Protein AF-A0AAW2T3U3-F1 (afdb_monomer_lite)

Organism: Sesamum radiatum (NCBI:txid300843)

Radius of gyration: 40.1 Å; chains: 1; bounding box: 126×81×90 Å

Sequence (146 aa):
MERNASSEEEVHVNNSFIDPQAEDRELKGQLLRKYSGYLGSLKQEFMKKRKKGKLPKEARQQLLDWWTRHYKWPYPSEAQKLALAEATGLDQKQINNWFINQRKRHWKPSEDMQFVVMDAGHPHYYMDHVLGNPFPMDISPAPALL

pLDDT: mean 74.77, std 21.35, range [36.81, 98.38]

Foldseek 3Di:
DDDDDDDDDPPPPPPPPPDVVVVVVVVVVVVCVVCVVVVVVVVVVVVPPPPPDDADPQLVVLLVVLCVVCLQPLDDDPVRLVVSCVVRVHDSVVSVVVSVVCCVPPRDHPPVVVVVPPPDDDPDPPDPPPDPPPDDPPPDPDDDDD

InterPro domains:
  IPR001356 Homeodomain [PS50071] (46-109)
  IPR001356 Homeodomain [SM00389] (48-113)
  IPR001356 Homeodomain [cd00086] (58-110)
  IPR005539 ELK domain [PF03789] (26-47)
  IPR005539 ELK domain [PS51213] (26-46)
  IPR005539 ELK domain [SM01188] (26-47)
  IPR008422 KN homeodomain [PF05920] (66-105)
  IPR009057 Homedomain-like superfamily [SSF46689] (48-123)
  IPR017970 Homeobox, conserved site [PS00027] (84-107)
  IPR050224 Three Amino acid Loop Extension (TALE) homeobox [PTHR11850] (20-115)

Structure (mmCIF, N/CA/C/O backbone):
data_AF-A0AAW2T3U3-F1
#
_entry.id   AF-A0AAW2T3U3-F1
#
loop_
_atom_site.group_PDB
_atom_site.id
_atom_site.type_symbol
_atom_site.label_atom_id
_atom_site.label_alt_id
_atom_site.label_comp_id
_atom_site.label_asym_id
_atom_site.label_entity_id
_atom_site.label_seq_id
_atom_site.pdbx_PDB_ins_code
_atom_site.Cartn_x
_atom_site.Cartn_y
_atom_site.Cartn_z
_atom_site.occupancy
_atom_site.B_iso_or_equiv
_atom_site.auth_seq_id
_atom_site.auth_comp_id
_atom_site.auth_asym_id
_atom_site.auth_atom_id
_atom_site.pdbx_PDB_model_num
ATOM 1 N N . MET A 1 1 ? -50.246 47.724 69.805 1.00 36.81 1 MET A N 1
ATOM 2 C CA . MET A 1 1 ? -51.552 47.655 69.117 1.00 36.81 1 MET A CA 1
ATOM 3 C C . MET A 1 1 ? -51.426 48.557 67.900 1.00 36.81 1 MET A C 1
ATOM 5 O O . MET A 1 1 ? -51.224 49.740 68.101 1.00 36.81 1 MET A O 1
ATOM 9 N N . GLU A 1 2 ? -51.048 48.043 66.730 1.00 38.00 2 GLU A N 1
ATOM 10 C CA . GLU A 1 2 ? -51.863 47.465 65.629 1.00 38.00 2 GLU A CA 1
ATOM 11 C C . GLU A 1 2 ? -51.571 48.342 64.388 1.00 38.00 2 GLU A C 1
ATOM 13 O O . GLU A 1 2 ? -51.717 49.553 64.459 1.00 38.00 2 GLU A O 1
ATOM 18 N N . ARG A 1 3 ? -50.770 47.865 63.425 1.00 42.38 3 ARG A N 1
ATOM 19 C CA . ARG A 1 3 ? -51.148 47.177 62.170 1.00 42.38 3 ARG A CA 1
ATOM 20 C C . ARG A 1 3 ? -52.021 48.011 61.215 1.00 42.38 3 ARG A C 1
ATOM 22 O O . ARG A 1 3 ? -53.202 48.189 61.468 1.00 42.38 3 ARG A O 1
ATOM 29 N N . ASN A 1 4 ? -51.435 48.381 60.073 1.00 37.81 4 ASN A N 1
ATOM 30 C CA . ASN A 1 4 ? -52.069 48.441 58.745 1.00 37.81 4 ASN A CA 1
ATOM 31 C C . ASN A 1 4 ? -50.909 48.336 57.724 1.00 37.81 4 ASN A C 1
ATOM 33 O O . ASN A 1 4 ? -50.055 49.213 57.706 1.00 37.81 4 ASN A O 1
ATOM 37 N N . ALA A 1 5 ? -50.594 47.187 57.114 1.00 46.97 5 ALA A N 1
ATOM 38 C CA . ALA A 1 5 ? -51.310 46.474 56.050 1.00 46.97 5 ALA A CA 1
ATOM 39 C C . ALA A 1 5 ? -51.483 47.332 54.781 1.00 46.97 5 ALA A C 1
ATOM 41 O O . ALA A 1 5 ? -52.470 48.043 54.640 1.00 46.97 5 ALA A O 1
ATOM 42 N N . SER A 1 6 ? -50.523 47.232 53.858 1.00 43.97 6 SER A N 1
ATOM 43 C CA . SER A 1 6 ? -50.737 47.533 52.441 1.00 43.97 6 SER A CA 1
ATOM 44 C C . SER A 1 6 ? -50.091 46.415 51.635 1.00 43.97 6 SER A C 1
ATOM 46 O O . SER A 1 6 ? -48.871 46.264 51.632 1.00 43.97 6 SER A O 1
ATOM 48 N N . SER A 1 7 ? -50.948 45.579 51.061 1.00 52.72 7 SER A N 1
ATOM 49 C CA . SER A 1 7 ? -50.610 44.464 50.187 1.00 52.72 7 SER A CA 1
ATOM 50 C C . SER A 1 7 ? -50.298 44.989 48.790 1.00 52.72 7 SER A C 1
ATOM 52 O O . SER A 1 7 ? -51.170 45.580 48.159 1.00 52.72 7 SER A O 1
ATOM 54 N N . GLU A 1 8 ? -49.089 44.740 48.297 1.00 46.34 8 GLU A N 1
ATOM 55 C CA . GLU A 1 8 ? -48.778 44.816 46.870 1.00 46.34 8 GLU A CA 1
ATOM 56 C C . GLU A 1 8 ? -48.683 43.376 46.354 1.00 46.34 8 GLU A C 1
ATOM 58 O O . GLU A 1 8 ? -47.777 42.618 46.703 1.00 46.34 8 GLU A O 1
ATOM 63 N N . GLU A 1 9 ? -49.706 42.962 45.607 1.00 45.16 9 GLU A N 1
ATOM 64 C CA . GLU A 1 9 ? -49.730 41.700 44.875 1.00 45.16 9 GLU A CA 1
ATOM 65 C C . GLU A 1 9 ? -48.781 41.802 43.671 1.00 45.16 9 GLU A C 1
ATOM 67 O O . GLU A 1 9 ? -49.132 42.336 42.620 1.00 45.16 9 GLU A O 1
ATOM 72 N N . GLU A 1 10 ? -47.568 41.271 43.811 1.00 47.09 10 GLU A N 1
ATOM 73 C CA . GLU A 1 10 ? -46.662 41.026 42.686 1.00 47.09 10 GLU A CA 1
ATOM 74 C C . GLU A 1 10 ? -47.168 39.801 41.905 1.00 47.09 10 GLU A C 1
ATOM 76 O O . GLU A 1 10 ? -47.011 38.644 42.311 1.00 47.09 10 GLU A O 1
ATOM 81 N N . VAL A 1 11 ? -47.825 40.059 40.774 1.00 44.66 11 VAL A N 1
ATOM 82 C CA . VAL A 1 11 ? -48.276 39.037 39.825 1.00 44.66 11 VAL A CA 1
ATOM 83 C C . VAL A 1 11 ? -47.049 38.350 39.226 1.00 44.66 11 VAL A C 1
ATOM 85 O O . VAL A 1 11 ? -46.363 38.906 38.369 1.00 44.66 11 VAL A O 1
ATOM 88 N N . HIS A 1 12 ? -46.776 37.115 39.648 1.00 46.00 12 HIS A N 1
ATOM 89 C CA . HIS A 1 12 ? -45.729 36.288 39.053 1.00 46.00 12 HIS A CA 1
ATOM 90 C C . HIS A 1 12 ? -46.156 35.856 37.641 1.00 46.00 12 HIS A C 1
ATOM 92 O O . HIS A 1 12 ? -46.749 34.793 37.441 1.00 46.00 12 HIS A O 1
ATOM 98 N N . VAL A 1 13 ? -45.861 36.689 36.640 1.00 49.12 13 VAL A N 1
ATOM 99 C CA . VAL A 1 13 ? -46.019 36.345 35.224 1.00 49.12 13 VAL A CA 1
ATOM 100 C C . VAL A 1 13 ? -45.032 35.226 34.908 1.00 49.12 13 VAL A C 1
ATOM 102 O O . VAL A 1 13 ? -43.844 35.444 34.680 1.00 49.12 13 VAL A O 1
ATOM 105 N N . ASN A 1 14 ? -45.534 33.995 34.939 1.00 49.88 14 ASN A N 1
ATOM 106 C CA . ASN A 1 14 ? -44.800 32.800 34.566 1.00 49.88 14 ASN A CA 1
ATOM 107 C C . ASN A 1 14 ? -44.632 32.780 33.038 1.00 49.88 14 ASN A C 1
ATOM 109 O O . ASN A 1 14 ? -45.373 32.111 32.321 1.00 49.88 14 ASN A O 1
ATOM 113 N N . ASN A 1 15 ? -43.696 33.581 32.527 1.00 49.72 15 ASN A N 1
ATOM 114 C CA . ASN A 1 15 ? -43.323 33.565 31.122 1.00 49.72 15 ASN A CA 1
ATOM 115 C C . ASN A 1 15 ? -42.228 32.512 30.939 1.00 49.72 15 ASN A C 1
ATOM 117 O O . ASN A 1 15 ? -41.043 32.796 31.116 1.00 49.72 15 ASN A O 1
ATOM 121 N N . SER A 1 16 ? -42.625 31.280 30.617 1.00 56.75 16 SER A N 1
ATOM 122 C CA . SER A 1 16 ? -41.714 30.233 30.151 1.00 56.75 16 SER A CA 1
ATOM 123 C C . SER A 1 16 ? -41.113 30.648 28.805 1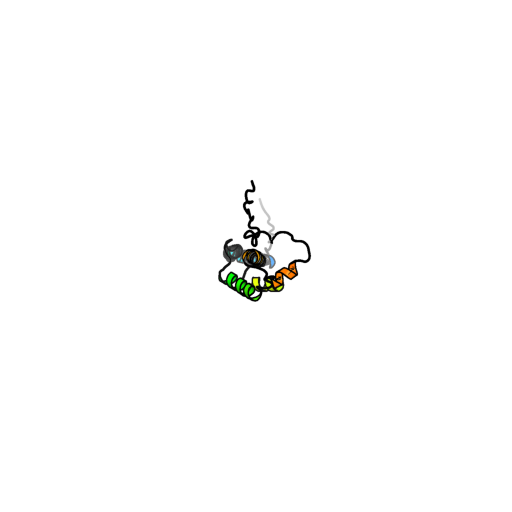.00 56.75 16 SER A C 1
ATOM 125 O O . SER A 1 16 ? -41.552 30.208 27.746 1.00 56.75 16 SER A O 1
ATOM 127 N N . PHE A 1 17 ? -40.123 31.539 28.837 1.00 54.03 17 PHE A N 1
ATOM 128 C CA . PHE A 1 17 ? -39.286 31.840 27.687 1.00 54.03 17 PHE A CA 1
ATOM 129 C C . PHE A 1 17 ? -38.345 30.650 27.500 1.00 54.03 17 PHE A C 1
ATOM 131 O O . PHE A 1 17 ? -37.297 30.548 28.136 1.00 54.03 17 PHE A O 1
ATOM 138 N N . ILE A 1 18 ? -38.793 29.690 26.697 1.00 60.66 18 ILE A N 1
ATOM 139 C CA . ILE A 1 18 ? -38.000 28.538 26.286 1.00 60.66 18 ILE A CA 1
ATOM 140 C C . ILE A 1 18 ? -36.858 29.081 25.424 1.00 60.66 18 ILE A C 1
ATOM 142 O O . ILE A 1 18 ? -37.093 29.542 24.311 1.00 60.66 18 ILE A O 1
ATOM 146 N N . ASP A 1 19 ? -35.639 29.083 25.967 1.00 62.62 19 ASP A N 1
ATOM 147 C CA . ASP A 1 19 ? -34.424 29.421 25.226 1.00 62.62 19 ASP A CA 1
ATOM 148 C C . ASP A 1 19 ? -34.140 28.293 24.215 1.00 62.62 19 ASP A C 1
ATOM 150 O O . ASP A 1 19 ? -33.718 27.204 24.625 1.00 62.62 19 ASP A O 1
ATOM 154 N N . PRO A 1 20 ? -34.323 28.520 22.898 1.00 62.31 20 PRO A N 1
ATOM 155 C CA . PRO A 1 20 ? -34.129 27.485 21.879 1.00 62.31 20 PRO A CA 1
ATOM 156 C C . PRO A 1 20 ? -32.694 26.940 21.874 1.00 62.31 20 PRO A C 1
ATOM 158 O O . PRO A 1 20 ? -32.424 25.816 21.460 1.00 62.31 20 PRO A O 1
ATOM 161 N N . GLN A 1 21 ? -31.745 27.736 22.369 1.00 65.56 21 GLN A N 1
ATOM 162 C CA . GLN A 1 21 ? -30.340 27.373 22.435 1.00 65.56 21 GLN A CA 1
ATOM 163 C C . GLN A 1 21 ? -30.018 26.503 23.657 1.00 65.56 21 GLN A C 1
ATOM 165 O O . GLN A 1 21 ? -29.022 25.770 23.646 1.00 65.56 21 GLN A O 1
ATOM 170 N N . ALA A 1 22 ? -30.851 26.555 24.701 1.00 67.75 22 ALA A N 1
ATOM 171 C CA . ALA A 1 22 ? -30.784 25.647 25.839 1.00 67.75 22 ALA A CA 1
ATOM 172 C C . ALA A 1 22 ? -31.312 24.255 25.463 1.00 67.75 22 ALA A C 1
ATOM 174 O O . ALA A 1 22 ? -30.659 23.260 25.789 1.00 67.75 22 ALA A O 1
ATOM 175 N N . GLU A 1 23 ? -32.404 24.186 24.694 1.00 69.69 23 GLU A N 1
ATOM 176 C CA . GLU A 1 23 ? -32.949 22.923 24.178 1.00 69.69 23 GLU A CA 1
ATOM 177 C C . GLU A 1 23 ? -31.946 22.197 23.274 1.00 69.69 23 GLU A C 1
ATOM 179 O O . GLU A 1 23 ? -31.709 21.001 23.444 1.00 69.69 23 GLU A O 1
ATOM 184 N N . ASP A 1 24 ? -31.255 22.919 22.389 1.00 76.69 24 ASP A N 1
ATOM 185 C CA . ASP A 1 24 ? -30.213 22.351 21.524 1.00 76.69 24 ASP A CA 1
ATOM 186 C C . ASP A 1 24 ? -29.023 21.786 22.317 1.00 76.69 24 ASP A C 1
ATOM 188 O O . ASP A 1 24 ? -28.471 20.727 21.986 1.00 76.69 24 ASP A O 1
ATOM 192 N N . ARG A 1 25 ? -28.606 22.471 23.392 1.00 83.38 25 ARG A N 1
ATOM 193 C CA . ARG A 1 25 ? -27.534 21.986 24.280 1.00 83.38 25 ARG A CA 1
ATOM 194 C C . ARG A 1 25 ? -27.971 20.740 25.036 1.00 83.38 25 ARG A C 1
ATOM 196 O O . ARG A 1 25 ? -27.175 19.809 25.189 1.00 83.38 25 ARG A O 1
ATOM 203 N N . GLU A 1 26 ? -29.217 20.709 25.486 1.00 88.25 26 GLU A N 1
ATOM 204 C CA . GLU A 1 26 ? -29.781 19.571 26.190 1.00 88.25 26 GLU A CA 1
ATOM 205 C C . GLU A 1 26 ? -29.953 18.365 25.261 1.00 88.25 26 GLU A C 1
ATOM 207 O O . GLU A 1 26 ? -29.481 17.274 25.591 1.00 88.25 26 GLU A O 1
ATOM 212 N N . LEU A 1 27 ? -30.501 18.567 24.062 1.00 87.25 27 LEU A N 1
ATOM 213 C CA . LEU A 1 27 ? -30.639 17.545 23.029 1.00 87.25 27 LEU A CA 1
ATOM 214 C C . LEU A 1 27 ? -29.275 16.965 22.648 1.00 87.25 27 LEU A C 1
ATOM 216 O O . LEU A 1 27 ? -29.100 15.745 22.620 1.00 87.25 27 LEU A O 1
ATOM 220 N N . LYS A 1 28 ? -28.266 17.819 22.444 1.00 87.00 28 LYS A N 1
ATOM 221 C CA . LYS A 1 28 ? -26.883 17.388 22.201 1.00 87.00 28 LYS A CA 1
ATOM 222 C C . LYS A 1 28 ? -26.332 16.562 23.364 1.00 87.00 28 LYS A C 1
ATOM 224 O O . LYS A 1 28 ? -25.679 15.542 23.135 1.00 87.00 28 LYS A O 1
ATOM 229 N N . GLY A 1 29 ? -26.599 16.967 24.606 1.00 91.25 29 GLY A N 1
ATOM 230 C CA . GLY A 1 29 ? -26.200 16.233 25.807 1.00 91.25 29 GLY A CA 1
ATOM 231 C C . GLY A 1 29 ? -26.882 14.867 25.930 1.00 91.25 29 GLY A C 1
ATOM 232 O O . GLY A 1 29 ? -26.225 13.873 26.249 1.00 91.25 29 GLY A O 1
ATOM 233 N N . GLN A 1 30 ? -28.181 14.792 25.638 1.00 92.19 30 GLN A N 1
ATOM 234 C CA . GLN A 1 30 ? -28.947 13.544 25.600 1.00 92.19 30 GLN A CA 1
ATOM 235 C C . GLN A 1 30 ? -28.427 12.602 24.507 1.00 92.19 30 GLN A C 1
ATOM 237 O O . GLN A 1 30 ? -28.201 11.418 24.771 1.00 92.19 30 GLN A O 1
ATOM 242 N N . LEU A 1 31 ? -28.157 13.129 23.310 1.00 92.88 31 LEU A N 1
ATOM 243 C CA . LEU A 1 31 ? -27.616 12.373 22.183 1.00 92.88 31 LEU A CA 1
ATOM 244 C C . LEU A 1 31 ? -26.224 11.816 22.509 1.00 92.88 31 LEU A C 1
ATOM 246 O O . LEU A 1 31 ? -25.968 10.625 22.328 1.00 92.88 31 LEU A O 1
ATOM 250 N N . LEU A 1 32 ? -25.340 12.649 23.068 1.00 89.19 32 LEU A N 1
ATOM 251 C CA . LEU A 1 32 ? -24.012 12.222 23.504 1.00 89.19 32 LEU A CA 1
ATOM 252 C C . LEU A 1 32 ? -24.091 11.149 24.588 1.00 89.19 32 LEU A C 1
ATOM 254 O O . LEU A 1 32 ? -23.390 10.152 24.471 1.00 89.19 32 LEU A O 1
ATOM 258 N N . ARG A 1 33 ? -24.961 11.282 25.598 1.00 92.00 33 ARG A N 1
ATOM 259 C CA . ARG A 1 33 ? -25.160 10.227 26.608 1.00 92.00 33 ARG A CA 1
ATOM 260 C C . ARG A 1 33 ? -25.598 8.916 25.965 1.00 92.00 33 ARG A C 1
ATOM 262 O O . ARG A 1 33 ? -24.938 7.901 26.182 1.00 92.00 33 ARG A O 1
ATOM 269 N N . LYS A 1 34 ? -26.646 8.956 25.137 1.00 93.75 34 LYS A N 1
ATOM 270 C CA . LYS A 1 34 ? -27.232 7.774 24.491 1.00 93.75 34 LYS A CA 1
ATOM 271 C C . LYS A 1 34 ? -26.229 7.025 23.611 1.00 93.75 34 LYS A C 1
ATOM 273 O O . LYS A 1 34 ? -26.200 5.799 23.639 1.00 93.75 34 LYS A O 1
ATOM 278 N N . TYR A 1 35 ? -25.401 7.747 22.855 1.00 94.56 35 TYR A N 1
ATOM 279 C CA . TYR A 1 35 ? -24.477 7.142 21.889 1.00 94.56 35 TYR A CA 1
ATOM 280 C C . TYR A 1 35 ? -23.013 7.114 22.341 1.00 94.56 35 TYR A C 1
ATOM 282 O O . TYR A 1 35 ? -22.184 6.573 21.616 1.00 94.56 35 TYR A O 1
ATOM 290 N N . SER A 1 36 ? -22.667 7.638 23.521 1.00 91.12 36 SER A N 1
ATOM 291 C CA . SER A 1 36 ? -21.282 7.707 24.026 1.00 91.12 36 SER A CA 1
ATOM 292 C C . SER A 1 36 ? -20.553 6.364 23.973 1.00 91.12 36 SER A C 1
ATOM 294 O O . SER A 1 36 ? -19.430 6.298 23.477 1.00 91.12 36 SER A O 1
ATOM 296 N N . GLY A 1 37 ? -21.201 5.285 24.421 1.00 92.56 37 GLY A N 1
ATOM 297 C CA . GLY A 1 37 ? -20.639 3.934 24.385 1.00 92.56 37 GLY A CA 1
ATOM 298 C C . GLY A 1 37 ? -20.405 3.425 22.961 1.00 92.56 37 GLY A C 1
ATOM 299 O O . GLY A 1 37 ? -19.339 2.884 22.677 1.00 92.56 37 GLY A O 1
ATOM 300 N N . TYR A 1 38 ? -21.356 3.661 22.050 1.00 91.44 38 TYR A N 1
ATOM 301 C CA . TYR A 1 38 ? -21.235 3.288 20.635 1.00 91.44 38 TYR A CA 1
ATOM 302 C C . TYR A 1 38 ? -20.150 4.098 19.915 1.00 91.44 38 TYR A C 1
ATOM 304 O O . TYR A 1 38 ? -19.341 3.548 19.178 1.00 91.44 38 TYR A O 1
ATOM 312 N N . LEU A 1 39 ? -20.077 5.406 20.166 1.00 89.56 39 LEU A N 1
ATOM 313 C CA . LEU A 1 39 ? -19.021 6.266 19.633 1.00 89.56 39 LEU A CA 1
ATOM 314 C C . LEU A 1 39 ? -17.647 5.854 20.177 1.00 89.56 39 LEU A C 1
ATOM 316 O O . LEU A 1 39 ? -16.665 5.859 19.436 1.00 89.56 39 LEU A O 1
ATOM 320 N N . GLY A 1 40 ? -17.578 5.468 21.453 1.00 88.50 40 GLY A N 1
ATOM 321 C CA . GLY A 1 40 ? -16.372 4.950 22.090 1.00 88.50 40 GLY A CA 1
ATOM 322 C C . GLY A 1 40 ? -15.899 3.634 21.475 1.00 88.50 40 GLY A C 1
ATOM 323 O O . GLY A 1 40 ? -14.723 3.520 21.126 1.00 88.50 40 GLY A O 1
ATOM 324 N N . SER A 1 41 ? -16.803 2.669 21.277 1.00 85.75 41 SER A N 1
ATOM 325 C CA . SER A 1 41 ?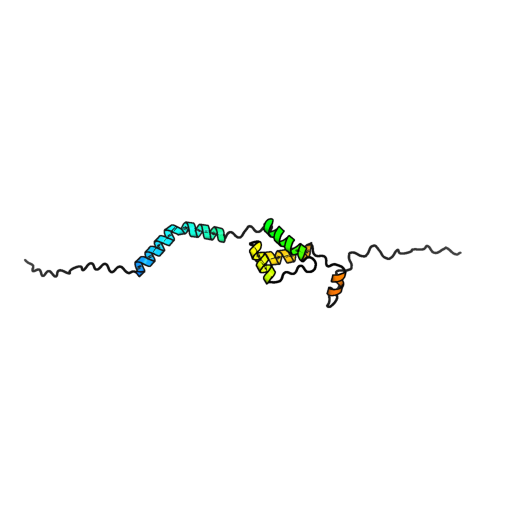 -16.472 1.386 20.646 1.00 85.75 41 SER A CA 1
ATOM 326 C C . SER A 1 41 ? -16.077 1.566 19.183 1.00 85.75 41 SER A C 1
ATOM 328 O O . SER A 1 41 ? -15.046 1.049 18.765 1.00 85.75 41 SER A O 1
ATOM 330 N N . LEU A 1 42 ? -16.812 2.385 18.430 1.00 85.62 42 LEU A N 1
ATOM 331 C CA . LEU A 1 42 ? -16.508 2.699 17.038 1.00 85.62 42 LEU A CA 1
ATOM 332 C C . LEU A 1 42 ? -15.136 3.374 16.902 1.00 85.62 42 LEU A C 1
ATOM 334 O O . LEU A 1 42 ? -14.318 2.980 16.070 1.00 85.62 42 LEU A O 1
ATOM 338 N N . LYS A 1 43 ? -14.831 4.345 17.774 1.00 82.38 43 LYS A N 1
ATOM 339 C CA . LYS A 1 43 ? -13.505 4.972 17.839 1.00 82.38 43 LYS A CA 1
ATOM 340 C C . LYS A 1 43 ? -12.424 3.943 18.163 1.00 82.38 43 LYS A C 1
ATOM 342 O O . LYS A 1 43 ? -11.345 4.004 17.582 1.00 82.38 43 LYS A O 1
ATOM 347 N N . GLN A 1 44 ? -12.693 2.996 19.058 1.00 81.25 44 GLN A N 1
ATOM 348 C CA . GLN A 1 44 ? -11.744 1.940 19.390 1.00 81.25 44 GLN A CA 1
ATOM 349 C C . GLN A 1 44 ? -11.515 0.985 18.213 1.00 81.25 44 GLN A C 1
ATOM 351 O O . GLN A 1 44 ? -10.363 0.662 17.941 1.00 81.25 44 GLN A O 1
ATOM 356 N N . GLU A 1 45 ? -12.556 0.593 17.473 1.00 78.88 45 GLU A N 1
ATOM 357 C CA . GLU A 1 45 ? -12.429 -0.206 16.246 1.00 78.88 45 GLU A CA 1
ATOM 358 C C . GLU A 1 45 ? -11.580 0.508 15.185 1.00 78.88 45 GLU A C 1
ATOM 360 O O . GLU A 1 45 ? -10.653 -0.090 14.641 1.00 78.88 45 GLU A O 1
ATOM 365 N N . PHE A 1 46 ? -11.804 1.807 14.953 1.00 72.25 46 PHE A N 1
ATOM 366 C CA . PHE A 1 46 ? -10.986 2.592 14.019 1.00 72.25 46 PHE A CA 1
ATOM 367 C C . PHE A 1 46 ? -9.544 2.810 14.506 1.00 72.25 46 PHE A C 1
ATOM 369 O O . PHE A 1 46 ? -8.617 2.891 13.701 1.00 72.25 46 PHE A O 1
ATOM 376 N N . MET A 1 47 ? -9.330 2.898 15.822 1.00 71.19 47 MET A N 1
ATOM 377 C CA . MET A 1 47 ? -8.005 3.094 16.427 1.00 71.19 47 MET A CA 1
ATOM 378 C C . MET A 1 47 ? -7.228 1.793 16.648 1.00 71.19 47 MET A C 1
ATOM 380 O O . MET A 1 47 ? -6.025 1.853 16.931 1.00 71.19 47 MET A O 1
ATOM 384 N N . LYS A 1 48 ? -7.854 0.618 16.488 1.00 67.19 48 LYS A N 1
ATOM 385 C CA . LYS A 1 48 ? -7.155 -0.670 16.408 1.00 67.19 48 LYS A CA 1
ATOM 386 C C . LYS A 1 48 ? -6.297 -0.675 15.143 1.00 67.19 48 LYS A C 1
ATOM 388 O O . LYS A 1 48 ? -6.672 -1.216 14.106 1.00 67.19 48 LYS A O 1
ATOM 393 N N . LYS A 1 49 ? -5.094 -0.099 15.236 1.00 59.59 49 LYS A N 1
ATOM 394 C CA . LYS A 1 49 ? -4.034 -0.286 14.242 1.00 59.59 49 LYS A CA 1
ATOM 395 C C . LYS A 1 49 ? -3.918 -1.787 14.002 1.00 59.59 49 LYS A C 1
ATOM 397 O O . LYS A 1 49 ? -3.613 -2.534 14.937 1.00 59.59 49 LYS A O 1
ATOM 402 N N . ARG A 1 50 ? -4.211 -2.233 12.773 1.00 64.12 50 ARG A N 1
ATOM 403 C CA . ARG A 1 50 ? -4.113 -3.648 12.386 1.00 64.12 50 ARG A CA 1
ATOM 404 C C . ARG A 1 50 ? -2.775 -4.185 12.893 1.00 64.12 50 ARG A C 1
ATOM 406 O O . ARG A 1 50 ? -1.750 -3.521 12.717 1.00 64.12 50 ARG A O 1
ATOM 413 N N . LYS A 1 51 ? -2.804 -5.336 13.582 1.00 58.00 51 LYS A N 1
ATOM 414 C CA . LYS A 1 51 ? -1.631 -5.923 14.254 1.00 58.00 51 LYS A CA 1
ATOM 415 C C . LYS A 1 51 ? -0.403 -5.813 13.350 1.00 58.00 51 LYS A C 1
ATOM 417 O O . LYS A 1 51 ? -0.461 -6.197 12.183 1.00 58.00 51 LYS A O 1
ATOM 422 N N . LYS A 1 52 ? 0.699 -5.296 13.902 1.00 57.31 52 LYS A N 1
ATOM 423 C CA . LYS A 1 52 ? 2.005 -5.208 13.241 1.00 57.31 52 LYS A CA 1
ATOM 424 C C . LYS A 1 52 ? 2.489 -6.628 12.942 1.00 57.31 52 LYS A C 1
ATOM 426 O O . LYS A 1 52 ? 3.099 -7.284 13.774 1.00 57.31 52 LYS A O 1
ATOM 431 N N . GLY A 1 53 ? 2.116 -7.123 11.773 1.00 71.38 53 GLY A N 1
ATOM 432 C CA . GLY A 1 53 ? 2.326 -8.485 11.312 1.00 71.38 53 GLY A CA 1
ATOM 433 C C . GLY A 1 53 ? 2.379 -8.517 9.789 1.00 71.38 53 GLY A C 1
ATOM 434 O O . GLY A 1 53 ? 2.298 -7.479 9.129 1.00 71.38 53 GLY A O 1
ATOM 435 N N . LYS A 1 54 ? 2.561 -9.713 9.224 1.00 80.12 54 LYS A N 1
ATOM 436 C CA . LYS A 1 54 ? 2.586 -9.917 7.769 1.00 80.12 54 LYS A CA 1
ATOM 437 C C . LYS A 1 54 ? 1.313 -9.334 7.136 1.00 80.12 54 LYS A C 1
ATOM 439 O O . LYS A 1 54 ? 0.237 -9.428 7.721 1.00 80.12 54 LYS A O 1
ATOM 444 N N . LEU A 1 55 ? 1.440 -8.764 5.936 1.00 89.62 55 LEU A N 1
ATOM 445 C CA . LEU A 1 55 ? 0.291 -8.252 5.180 1.00 89.62 55 LEU A CA 1
ATOM 446 C C . LEU A 1 55 ? -0.764 -9.359 4.966 1.00 89.62 55 LEU A C 1
ATOM 448 O O . LEU A 1 55 ? -0.358 -10.524 4.806 1.00 89.62 55 LEU A O 1
ATOM 452 N N . PRO A 1 56 ? -2.071 -9.014 4.917 1.00 92.25 56 PRO A N 1
ATOM 453 C CA . PRO A 1 56 ? -3.140 -9.944 4.545 1.00 92.25 56 PRO A CA 1
ATOM 454 C C . PRO A 1 56 ? -2.795 -10.716 3.267 1.00 92.25 56 PRO A C 1
ATOM 456 O O . PRO A 1 56 ? -2.089 -10.197 2.396 1.00 92.25 56 PRO A O 1
ATOM 459 N N . LYS A 1 57 ? -3.236 -11.975 3.162 1.00 91.81 57 LYS A N 1
ATOM 460 C CA . LYS A 1 57 ? -2.856 -12.854 2.044 1.00 91.81 57 LYS A CA 1
ATOM 461 C C . LYS A 1 57 ? -3.358 -12.285 0.717 1.00 91.81 57 LYS A C 1
ATOM 463 O O . LYS A 1 57 ? -2.607 -12.250 -0.250 1.00 91.81 57 LYS A O 1
ATOM 468 N N . GLU A 1 58 ? -4.580 -11.778 0.723 1.00 94.75 58 GLU A N 1
ATOM 469 C CA . GLU A 1 58 ? -5.286 -11.180 -0.405 1.00 94.75 58 GLU A CA 1
ATOM 470 C C . GLU A 1 58 ? -4.552 -9.922 -0.879 1.00 94.75 58 GLU A C 1
ATOM 472 O O . GLU A 1 58 ? -4.196 -9.814 -2.049 1.00 94.75 58 GLU A O 1
ATOM 477 N N . ALA A 1 59 ? -4.218 -9.021 0.053 1.00 96.12 59 ALA A N 1
ATOM 478 C CA . ALA A 1 59 ? -3.438 -7.820 -0.239 1.00 96.12 59 ALA A CA 1
ATOM 479 C C . ALA A 1 59 ? -2.074 -8.165 -0.859 1.00 96.12 59 ALA A C 1
ATOM 481 O O . ALA A 1 59 ? -1.657 -7.575 -1.851 1.00 96.12 59 ALA A O 1
ATOM 482 N N . ARG A 1 60 ? -1.383 -9.171 -0.309 1.00 95.94 60 ARG A N 1
ATOM 483 C CA . ARG A 1 60 ? -0.099 -9.637 -0.848 1.00 95.94 60 ARG A CA 1
ATOM 484 C C . ARG A 1 60 ? -0.243 -10.216 -2.254 1.00 95.94 60 ARG A C 1
ATOM 486 O O . ARG A 1 60 ? 0.641 -9.995 -3.072 1.00 95.94 60 ARG A O 1
ATOM 493 N N . GLN A 1 61 ? -1.320 -10.951 -2.526 1.00 97.75 61 GLN A N 1
ATOM 494 C CA . GLN A 1 61 ? -1.565 -11.540 -3.840 1.00 97.75 61 GLN A CA 1
ATOM 495 C C . GLN A 1 61 ? -1.746 -10.459 -4.908 1.00 97.75 61 GLN A C 1
ATOM 497 O O . GLN A 1 61 ? -1.139 -10.561 -5.968 1.00 97.75 61 GLN A O 1
ATOM 502 N N . GLN A 1 62 ? -2.505 -9.403 -4.607 1.00 98.06 62 GLN A N 1
ATOM 503 C CA . GLN A 1 62 ? -2.677 -8.263 -5.513 1.00 98.06 62 GLN A CA 1
ATOM 504 C C . GLN A 1 62 ? -1.351 -7.530 -5.780 1.00 98.06 62 GLN A C 1
ATOM 506 O O . GLN A 1 62 ? -1.032 -7.197 -6.919 1.00 98.06 62 GLN A O 1
ATOM 511 N N . LEU A 1 63 ? -0.534 -7.328 -4.741 1.00 98.25 63 LEU A N 1
ATOM 512 C CA . LEU A 1 63 ? 0.794 -6.724 -4.887 1.00 98.25 63 LEU A CA 1
ATOM 513 C C . LEU A 1 63 ? 1.736 -7.582 -5.746 1.00 98.25 63 LEU A C 1
ATOM 515 O O . LEU A 1 63 ? 2.467 -7.052 -6.583 1.00 98.25 63 LEU A O 1
ATOM 519 N N . LEU A 1 64 ? 1.713 -8.904 -5.553 1.00 98.06 64 LEU A N 1
ATOM 520 C CA . LEU A 1 64 ? 2.489 -9.849 -6.359 1.00 98.06 64 LEU A CA 1
ATOM 521 C C . LEU A 1 64 ? 2.025 -9.875 -7.815 1.00 98.06 64 LEU A C 1
ATOM 523 O O . LEU A 1 64 ? 2.851 -9.907 -8.718 1.00 98.06 64 LEU A O 1
ATOM 527 N N . ASP A 1 65 ? 0.723 -9.827 -8.053 1.00 98.31 65 ASP A N 1
ATOM 528 C CA . ASP A 1 65 ? 0.161 -9.769 -9.396 1.00 98.31 65 ASP A CA 1
ATOM 529 C C . ASP A 1 65 ? 0.638 -8.510 -10.143 1.00 98.31 65 ASP A C 1
ATOM 531 O O . ASP A 1 65 ? 1.234 -8.626 -11.217 1.00 98.31 65 ASP A O 1
ATOM 535 N N . TRP A 1 66 ? 0.547 -7.323 -9.527 1.00 98.38 66 TRP A N 1
ATOM 536 C CA . TRP A 1 66 ? 1.136 -6.107 -10.105 1.00 98.38 66 TRP A CA 1
ATOM 537 C C . TRP A 1 66 ? 2.640 -6.269 -10.365 1.00 98.38 66 TRP A C 1
ATOM 539 O O . TRP A 1 66 ? 3.123 -5.928 -11.447 1.00 98.38 66 TRP A O 1
ATOM 549 N N . TRP A 1 67 ? 3.372 -6.821 -9.392 1.00 98.00 67 TRP A N 1
ATOM 550 C CA . TRP A 1 67 ? 4.813 -7.060 -9.473 1.00 98.00 67 TRP A CA 1
ATOM 551 C C . TRP A 1 67 ? 5.198 -7.928 -10.669 1.00 98.00 67 TRP A C 1
ATOM 553 O O . TRP A 1 67 ? 6.115 -7.571 -11.401 1.00 98.00 67 TRP A O 1
ATOM 563 N N . THR A 1 68 ? 4.506 -9.049 -10.885 1.00 97.06 68 THR A N 1
ATOM 564 C CA . THR A 1 68 ? 4.819 -9.965 -11.992 1.00 97.06 68 THR A CA 1
ATOM 565 C C . THR A 1 68 ? 4.651 -9.300 -13.354 1.00 97.06 68 THR A C 1
ATOM 567 O O . THR A 1 68 ? 5.519 -9.450 -14.211 1.00 97.06 68 THR A O 1
ATOM 570 N N . ARG A 1 69 ? 3.605 -8.484 -13.530 1.00 97.44 69 ARG A N 1
ATOM 571 C CA . ARG A 1 69 ? 3.367 -7.731 -14.773 1.00 97.44 69 ARG A CA 1
ATOM 572 C C . ARG A 1 69 ? 4.423 -6.655 -15.032 1.00 97.44 69 ARG A C 1
ATOM 574 O O . ARG A 1 69 ? 4.698 -6.337 -16.182 1.00 97.44 69 ARG A O 1
ATOM 581 N N . HIS A 1 70 ? 5.024 -6.111 -13.974 1.00 96.62 70 HIS A N 1
ATOM 582 C CA . HIS A 1 70 ? 6.007 -5.025 -14.041 1.00 96.62 70 HIS A CA 1
ATOM 583 C C . HIS A 1 70 ? 7.408 -5.476 -13.613 1.00 96.62 70 HIS A C 1
ATOM 585 O O . HIS A 1 70 ? 8.220 -4.654 -13.195 1.00 96.62 70 HIS A O 1
ATOM 591 N N . TYR A 1 71 ? 7.722 -6.772 -13.718 1.00 95.12 71 TYR A N 1
ATOM 592 C CA . TYR A 1 71 ? 8.968 -7.326 -13.178 1.00 95.12 71 TYR A CA 1
ATOM 593 C C . TYR A 1 71 ? 10.228 -6.681 -13.776 1.00 95.12 71 TYR A C 1
ATOM 595 O O . TYR A 1 71 ? 11.229 -6.519 -13.079 1.00 95.12 71 TYR A O 1
ATOM 603 N N . LYS A 1 72 ? 10.167 -6.262 -15.049 1.00 92.38 72 LYS A N 1
ATOM 604 C CA . LYS A 1 72 ? 11.263 -5.550 -15.722 1.00 92.38 72 LYS A CA 1
ATOM 605 C C . LYS A 1 72 ? 11.595 -4.240 -14.993 1.00 92.38 72 LYS A C 1
ATOM 607 O O . LYS A 1 72 ? 12.743 -4.017 -14.633 1.00 92.38 72 LYS A O 1
ATOM 612 N N . TRP A 1 73 ? 10.581 -3.431 -14.682 1.00 94.69 73 TRP A N 1
ATOM 613 C CA . TRP A 1 73 ? 10.722 -2.141 -13.996 1.00 94.69 73 TRP A CA 1
ATOM 614 C C . TRP A 1 73 ? 9.712 -2.007 -12.843 1.00 94.69 73 TRP A C 1
ATOM 616 O O . TRP A 1 73 ? 8.688 -1.334 -12.987 1.00 94.69 73 TRP A O 1
ATOM 626 N N . PRO A 1 74 ? 9.977 -2.618 -11.673 1.00 96.50 74 PRO A N 1
ATOM 627 C CA . PRO A 1 74 ? 9.003 -2.724 -10.587 1.00 96.50 74 PRO A CA 1
ATOM 628 C C . PRO A 1 74 ? 8.985 -1.466 -9.700 1.00 96.50 74 PRO A C 1
ATOM 630 O O . PRO A 1 74 ? 9.179 -1.514 -8.477 1.00 96.50 74 PRO A O 1
ATOM 633 N N . TYR A 1 75 ? 8.769 -0.315 -10.334 1.00 97.44 75 TYR A N 1
ATOM 634 C CA . TYR A 1 75 ? 8.688 1.005 -9.718 1.00 97.44 75 TYR A CA 1
ATOM 635 C C . TYR A 1 75 ? 7.314 1.608 -10.026 1.00 97.44 75 TYR A C 1
ATOM 637 O O . TYR A 1 75 ? 7.168 2.302 -11.029 1.00 97.44 75 TYR A O 1
ATOM 645 N N . PRO A 1 76 ? 6.288 1.325 -9.200 1.00 97.56 76 PRO A N 1
ATOM 646 C CA . PRO A 1 76 ? 4.967 1.898 -9.419 1.00 97.56 76 PRO A CA 1
ATOM 647 C C . PRO A 1 76 ? 5.021 3.422 -9.287 1.00 97.56 76 PRO A C 1
ATOM 649 O O . PRO A 1 76 ? 5.679 3.943 -8.380 1.00 97.56 76 PRO A O 1
ATOM 652 N N . SER A 1 77 ? 4.301 4.128 -10.158 1.00 98.12 77 SER A N 1
ATOM 653 C CA . SER A 1 77 ? 4.090 5.574 -10.042 1.00 98.12 77 SER A CA 1
ATOM 654 C C . SER A 1 77 ? 3.258 5.919 -8.802 1.00 98.12 77 SER A C 1
ATOM 656 O O . SER A 1 77 ? 2.622 5.049 -8.203 1.00 98.12 77 SER A O 1
ATOM 658 N N . GLU A 1 78 ? 3.213 7.195 -8.413 1.00 97.81 78 GLU A N 1
ATOM 659 C CA . GLU A 1 78 ? 2.393 7.625 -7.270 1.00 97.81 78 GLU A CA 1
ATOM 660 C C . GLU A 1 78 ? 0.909 7.283 -7.457 1.00 97.81 78 GLU A C 1
ATOM 662 O O . GLU A 1 78 ? 0.289 6.736 -6.546 1.00 97.81 78 GLU A O 1
ATOM 667 N N . ALA A 1 79 ? 0.367 7.482 -8.661 1.00 97.81 79 ALA A N 1
ATOM 668 C CA . ALA A 1 79 ? -1.005 7.096 -8.984 1.00 97.81 79 ALA A CA 1
ATOM 669 C C . ALA A 1 79 ? -1.228 5.578 -8.852 1.00 97.81 79 ALA A C 1
ATOM 671 O O . ALA A 1 79 ? -2.226 5.142 -8.282 1.00 97.81 79 ALA A O 1
ATOM 672 N N . GLN A 1 80 ? -0.275 4.756 -9.309 1.00 98.00 80 GLN A N 1
ATOM 673 C CA . GLN A 1 80 ? -0.362 3.300 -9.162 1.00 98.00 80 GLN A CA 1
ATOM 674 C C . GLN A 1 80 ? -0.274 2.868 -7.695 1.00 98.00 80 GLN A C 1
ATOM 676 O O . GLN A 1 80 ? -0.987 1.958 -7.281 1.00 98.00 80 GLN A O 1
ATOM 681 N N . LYS A 1 81 ? 0.562 3.526 -6.882 1.00 98.19 81 LYS A N 1
ATOM 682 C CA . LYS A 1 81 ? 0.635 3.261 -5.438 1.00 98.19 81 LYS A CA 1
ATOM 683 C C . LYS A 1 81 ? -0.680 3.585 -4.737 1.00 98.19 81 LYS A C 1
ATOM 685 O O . LYS A 1 81 ? -1.073 2.824 -3.858 1.00 98.19 81 LYS A O 1
ATOM 690 N N . LEU A 1 82 ? -1.342 4.680 -5.117 1.00 97.75 82 LEU A N 1
ATOM 691 C CA . LEU A 1 82 ? -2.658 5.047 -4.589 1.00 97.75 82 LEU A CA 1
ATOM 692 C C . LEU A 1 82 ? -3.720 4.010 -4.972 1.00 97.75 82 LEU A C 1
ATOM 694 O O . LEU A 1 82 ? -4.416 3.514 -4.092 1.00 97.75 82 LEU A O 1
ATOM 698 N N . ALA A 1 83 ? -3.768 3.596 -6.240 1.00 98.06 83 ALA A N 1
ATOM 699 C CA . ALA A 1 83 ? -4.692 2.554 -6.691 1.00 98.06 83 ALA A CA 1
ATOM 700 C C . ALA A 1 83 ? -4.462 1.212 -5.964 1.00 98.06 83 ALA A C 1
ATOM 702 O O . ALA A 1 83 ? -5.407 0.537 -5.563 1.00 98.06 83 ALA A O 1
ATOM 703 N N . LEU A 1 84 ? -3.200 0.830 -5.735 1.00 98.06 84 LEU A N 1
ATOM 704 C CA . LEU A 1 84 ? -2.862 -0.374 -4.970 1.00 98.06 84 LEU A CA 1
ATOM 705 C C . LEU A 1 84 ? -3.238 -0.246 -3.489 1.00 98.06 84 LEU A C 1
ATOM 707 O O . LEU A 1 84 ? -3.681 -1.224 -2.891 1.00 98.06 84 LEU A O 1
ATOM 711 N N . ALA A 1 85 ? -3.069 0.933 -2.887 1.00 97.31 85 ALA A N 1
ATOM 712 C CA . ALA A 1 85 ? -3.491 1.201 -1.514 1.00 97.31 85 ALA A CA 1
ATOM 713 C C . ALA A 1 85 ? -5.010 1.026 -1.362 1.00 97.31 85 ALA A C 1
ATOM 715 O O . ALA A 1 85 ? -5.455 0.304 -0.469 1.00 97.31 85 ALA A O 1
ATOM 716 N N . GLU A 1 86 ? -5.786 1.597 -2.285 1.00 97.25 86 GLU A N 1
ATOM 717 C CA . GLU A 1 86 ? -7.244 1.466 -2.331 1.00 97.25 86 GLU A CA 1
ATOM 718 C C . GLU A 1 86 ? -7.681 0.003 -2.501 1.00 97.25 86 GLU A C 1
ATOM 720 O O . GLU A 1 86 ? -8.440 -0.516 -1.684 1.00 97.25 86 GLU A O 1
ATOM 725 N N . ALA A 1 87 ? -7.129 -0.704 -3.491 1.00 96.94 87 ALA A N 1
ATOM 726 C CA . ALA A 1 87 ? -7.513 -2.083 -3.797 1.00 96.94 87 ALA A CA 1
ATOM 727 C C . ALA A 1 87 ? -7.144 -3.094 -2.691 1.00 96.94 87 ALA A C 1
ATOM 729 O O . ALA A 1 87 ? -7.810 -4.118 -2.507 1.00 96.94 87 ALA A O 1
ATOM 730 N N . THR A 1 88 ? -6.075 -2.823 -1.935 1.00 95.81 88 THR A N 1
ATOM 731 C CA . THR A 1 88 ? -5.584 -3.723 -0.878 1.00 95.81 88 THR A CA 1
ATOM 732 C C . THR A 1 88 ? -6.024 -3.325 0.532 1.00 95.81 88 THR A C 1
ATOM 734 O O . THR A 1 88 ? -5.850 -4.117 1.464 1.00 95.81 88 THR A O 1
ATOM 737 N N . GLY A 1 89 ? -6.575 -2.119 0.709 1.00 94.94 89 GLY A N 1
ATOM 738 C CA . GLY A 1 89 ? -6.880 -1.541 2.020 1.00 94.94 89 GLY A CA 1
ATOM 739 C C . GLY A 1 89 ? -5.635 -1.313 2.884 1.00 94.94 89 GLY A C 1
ATOM 740 O O . GLY A 1 89 ? -5.708 -1.408 4.112 1.00 94.94 89 GLY A O 1
ATOM 741 N N . LEU A 1 90 ? -4.478 -1.101 2.251 1.00 94.94 90 LEU A N 1
ATOM 742 C CA . LEU A 1 90 ? -3.208 -0.825 2.917 1.00 94.94 90 LEU A CA 1
ATOM 743 C C . LEU A 1 90 ? -2.857 0.655 2.807 1.00 94.94 90 LEU A C 1
ATOM 745 O O . LEU A 1 90 ? -3.130 1.297 1.800 1.00 94.94 90 LEU A O 1
ATOM 749 N N . ASP A 1 91 ? -2.139 1.173 3.799 1.00 93.19 91 ASP A N 1
ATOM 750 C CA . ASP A 1 91 ? -1.608 2.530 3.722 1.00 93.19 91 ASP A CA 1
ATOM 751 C C . ASP A 1 91 ? -0.525 2.621 2.640 1.00 93.19 91 ASP A C 1
ATOM 753 O O . ASP A 1 91 ? 0.299 1.712 2.476 1.00 93.19 91 ASP A O 1
ATOM 757 N N . GLN A 1 92 ? -0.409 3.778 1.986 1.00 94.81 92 GLN A N 1
ATOM 758 C CA . GLN A 1 92 ? 0.619 4.024 0.967 1.00 94.81 92 GLN A CA 1
ATOM 759 C C . GLN A 1 92 ? 2.046 3.736 1.480 1.00 94.81 92 GLN A C 1
ATOM 761 O O . GLN A 1 92 ? 2.900 3.230 0.751 1.00 94.81 92 GLN A O 1
ATOM 766 N N . LYS A 1 93 ? 2.314 3.968 2.775 1.00 93.88 93 LYS A N 1
ATOM 767 C CA . LYS A 1 93 ? 3.586 3.598 3.422 1.00 93.88 93 LYS A CA 1
ATOM 768 C C . LYS A 1 93 ? 3.833 2.085 3.415 1.00 93.88 93 LYS A C 1
ATOM 770 O O . LYS A 1 93 ? 4.970 1.654 3.225 1.00 93.88 93 LYS A O 1
ATOM 775 N N . GLN A 1 94 ? 2.800 1.275 3.638 1.00 95.56 94 GLN A N 1
ATOM 776 C CA . GLN A 1 94 ? 2.903 -0.184 3.589 1.00 95.56 94 GLN A CA 1
ATOM 777 C C . GLN A 1 94 ? 3.162 -0.663 2.159 1.00 95.56 94 GLN A C 1
ATOM 779 O O . GLN A 1 94 ? 4.027 -1.517 1.975 1.00 95.56 94 GLN A O 1
ATOM 784 N N . ILE A 1 95 ? 2.501 -0.056 1.166 1.00 97.75 95 ILE A N 1
ATOM 785 C CA . ILE A 1 95 ? 2.757 -0.296 -0.263 1.00 97.75 95 ILE A CA 1
ATOM 786 C C . ILE A 1 95 ? 4.223 0.005 -0.601 1.00 97.75 95 ILE A C 1
ATOM 788 O O . ILE A 1 95 ? 4.940 -0.868 -1.089 1.00 97.75 95 ILE A O 1
ATOM 792 N N . ASN A 1 96 ? 4.710 1.200 -0.251 1.00 97.44 96 ASN A N 1
ATOM 793 C CA . ASN A 1 96 ? 6.099 1.611 -0.475 1.00 97.44 96 ASN A CA 1
ATOM 794 C C . ASN A 1 96 ? 7.100 0.632 0.152 1.00 97.44 96 ASN A C 1
ATOM 796 O O . ASN A 1 96 ? 8.006 0.138 -0.521 1.00 97.44 96 ASN A O 1
ATOM 800 N N . ASN A 1 97 ? 6.908 0.304 1.431 1.00 97.00 97 ASN A N 1
ATOM 801 C CA . ASN A 1 97 ? 7.776 -0.631 2.142 1.00 97.00 97 ASN A CA 1
ATOM 802 C C . ASN A 1 97 ? 7.745 -2.031 1.532 1.00 97.00 97 ASN A C 1
ATOM 804 O O . ASN A 1 97 ? 8.772 -2.712 1.515 1.00 97.00 97 ASN A O 1
ATOM 808 N N . TRP A 1 98 ? 6.587 -2.481 1.050 1.00 97.31 98 TRP A N 1
ATOM 809 C CA . TRP A 1 98 ? 6.480 -3.772 0.391 1.00 97.31 98 TRP A CA 1
ATOM 810 C C . TRP A 1 98 ? 7.299 -3.789 -0.897 1.00 97.31 98 TRP A C 1
ATOM 812 O O . TRP A 1 98 ? 8.155 -4.653 -1.032 1.00 97.31 98 TRP A O 1
ATOM 822 N N . PHE A 1 99 ? 7.142 -2.796 -1.776 1.00 98.12 99 PHE A N 1
ATOM 823 C CA . PHE A 1 99 ? 7.894 -2.732 -3.034 1.00 98.12 99 PHE A CA 1
ATOM 824 C C . PHE A 1 99 ? 9.405 -2.587 -2.834 1.00 98.12 99 PHE A C 1
ATOM 826 O O . PHE A 1 99 ? 10.176 -3.235 -3.539 1.00 98.12 99 PHE A O 1
ATOM 833 N N . ILE A 1 100 ? 9.845 -1.797 -1.848 1.00 97.12 100 ILE A N 1
ATOM 834 C CA . ILE A 1 100 ? 11.268 -1.688 -1.488 1.00 97.12 100 ILE A CA 1
ATOM 835 C C . ILE A 1 100 ? 11.816 -3.053 -1.054 1.00 97.12 100 ILE A C 1
ATOM 837 O O . ILE A 1 100 ? 12.842 -3.504 -1.562 1.00 97.12 100 ILE A O 1
ATOM 841 N N . ASN A 1 101 ? 11.121 -3.737 -0.141 1.00 97.19 101 ASN A N 1
ATOM 842 C CA . ASN A 1 101 ? 11.549 -5.050 0.338 1.00 97.19 101 ASN A CA 1
ATOM 843 C C . ASN A 1 101 ? 11.475 -6.121 -0.756 1.00 97.19 101 ASN A C 1
ATOM 845 O O . ASN A 1 101 ? 12.350 -6.982 -0.816 1.00 97.19 101 ASN A O 1
ATOM 849 N N . GLN A 1 102 ? 10.459 -6.065 -1.616 1.00 97.38 102 GLN A N 1
ATOM 850 C CA . GLN A 1 102 ? 10.267 -7.005 -2.712 1.00 97.38 102 GLN A CA 1
ATOM 851 C C . GLN A 1 102 ? 11.394 -6.868 -3.739 1.00 97.38 102 GLN A C 1
ATOM 853 O O . GLN A 1 102 ? 12.005 -7.876 -4.086 1.00 97.38 102 GLN A O 1
ATOM 858 N N . ARG A 1 103 ? 11.759 -5.634 -4.127 1.00 97.69 103 ARG A N 1
ATOM 859 C CA . ARG A 1 103 ? 12.943 -5.377 -4.964 1.00 97.69 103 ARG A CA 1
ATOM 860 C C . ARG A 1 103 ? 14.214 -5.899 -4.332 1.00 97.69 103 ARG A C 1
ATOM 862 O O . ARG A 1 103 ? 14.900 -6.702 -4.951 1.00 97.69 103 ARG A O 1
ATOM 869 N N . LYS A 1 104 ? 14.472 -5.531 -3.076 1.00 95.94 104 LYS A N 1
ATOM 870 C CA . LYS A 1 104 ? 15.674 -5.966 -2.357 1.00 95.94 104 LYS A CA 1
ATOM 871 C C . LYS A 1 104 ? 15.833 -7.493 -2.315 1.00 95.94 104 LYS A C 1
ATOM 873 O O . LYS A 1 104 ? 16.955 -7.979 -2.295 1.00 95.94 104 LYS A O 1
ATOM 878 N N . ARG A 1 105 ? 14.730 -8.244 -2.245 1.00 96.31 105 ARG A N 1
ATOM 879 C CA . ARG A 1 105 ? 14.753 -9.709 -2.091 1.00 96.31 105 ARG A CA 1
ATOM 880 C C . ARG A 1 105 ? 14.679 -10.477 -3.407 1.00 96.31 105 ARG A C 1
ATOM 882 O O . ARG A 1 105 ? 15.204 -11.582 -3.477 1.00 96.31 105 ARG A O 1
ATOM 889 N N . HIS A 1 106 ? 13.978 -9.943 -4.404 1.00 96.00 106 HIS A N 1
ATOM 890 C CA . HIS A 1 106 ? 13.533 -10.731 -5.555 1.00 96.00 106 HIS A CA 1
ATOM 891 C C . HIS A 1 106 ? 13.802 -10.085 -6.909 1.00 96.00 106 HIS A C 1
ATOM 893 O O . HIS A 1 106 ? 13.552 -10.732 -7.921 1.00 96.00 106 HIS A O 1
ATOM 899 N N . TRP A 1 107 ? 14.283 -8.844 -6.966 1.00 95.19 107 TRP A N 1
ATOM 900 C CA . TRP A 1 107 ? 14.577 -8.213 -8.247 1.00 95.19 107 TRP A CA 1
ATOM 901 C C . TRP A 1 107 ? 16.026 -8.442 -8.647 1.00 95.19 107 TRP A C 1
ATOM 903 O O . TRP A 1 107 ? 16.948 -8.008 -7.958 1.00 95.19 107 TRP A O 1
ATOM 913 N N . LYS A 1 108 ? 16.202 -9.127 -9.775 1.00 89.94 108 LYS A N 1
ATOM 914 C CA . LYS A 1 108 ? 17.485 -9.300 -10.454 1.00 89.94 108 LYS A CA 1
ATOM 915 C C . LYS A 1 108 ? 17.357 -8.659 -11.837 1.00 89.94 108 LYS A C 1
ATOM 917 O O . LYS A 1 108 ? 16.612 -9.209 -12.652 1.00 89.94 108 LYS A O 1
ATOM 922 N N . PRO A 1 109 ? 18.002 -7.506 -12.094 1.00 79.62 109 PRO A N 1
ATOM 923 C CA . PRO A 1 109 ? 17.997 -6.910 -13.424 1.00 79.62 109 PRO A CA 1
ATOM 924 C C . PRO A 1 109 ? 18.624 -7.903 -14.409 1.00 79.62 109 PRO A C 1
ATOM 926 O O . PRO A 1 109 ? 19.683 -8.466 -14.117 1.00 79.62 109 PRO A O 1
ATOM 929 N N . SER A 1 110 ? 17.956 -8.156 -15.537 1.00 74.00 110 SER A N 1
ATOM 930 C CA . SER A 1 110 ? 18.499 -9.002 -16.608 1.00 74.00 110 SER A CA 1
ATOM 931 C C . SER A 1 110 ? 19.764 -8.377 -17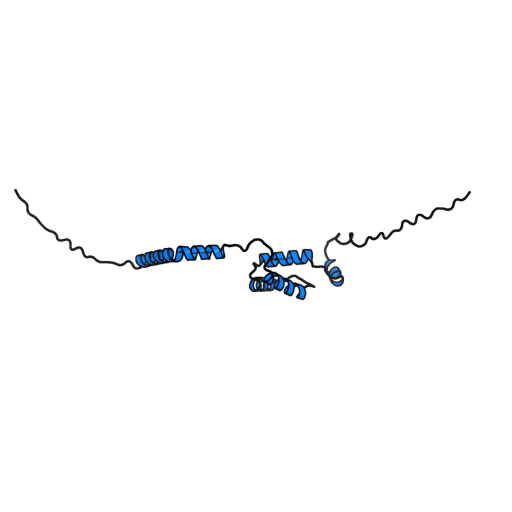.203 1.00 74.00 110 SER A C 1
ATOM 933 O O . SER A 1 110 ? 19.958 -7.169 -17.076 1.00 74.00 110 SER A O 1
ATOM 935 N N . GLU A 1 111 ? 20.611 -9.174 -17.860 1.00 66.75 111 GLU A N 1
ATOM 936 C CA . GLU A 1 111 ? 21.882 -8.717 -18.461 1.00 66.75 111 GLU A CA 1
ATOM 937 C C . GLU A 1 111 ? 21.698 -7.479 -19.357 1.00 66.75 111 GLU A C 1
ATOM 939 O O . GLU A 1 111 ? 22.407 -6.490 -19.182 1.00 66.75 111 GLU A O 1
ATOM 944 N N . ASP A 1 112 ? 20.647 -7.448 -20.182 1.00 64.62 112 ASP A N 1
ATOM 945 C CA . ASP A 1 112 ? 20.291 -6.290 -21.023 1.00 64.62 112 ASP A CA 1
ATOM 946 C C . ASP A 1 112 ? 20.014 -4.994 -20.238 1.00 64.62 112 ASP A C 1
ATOM 948 O O . ASP A 1 112 ? 20.116 -3.891 -20.769 1.00 64.62 112 ASP A O 1
ATOM 952 N N . MET A 1 113 ? 19.617 -5.108 -18.969 1.00 63.53 113 MET A N 1
ATOM 953 C CA . MET A 1 113 ? 19.355 -3.964 -18.094 1.00 63.53 113 MET A CA 1
ATOM 954 C C . MET A 1 113 ? 20.595 -3.541 -17.316 1.00 63.53 113 MET A C 1
ATOM 956 O O . MET A 1 113 ? 20.684 -2.372 -16.954 1.00 63.53 113 MET A O 1
ATOM 960 N N . GLN A 1 114 ? 21.549 -4.450 -17.085 1.00 58.06 114 GLN A N 1
ATOM 961 C CA . GLN A 1 114 ? 22.814 -4.140 -16.409 1.00 58.06 114 GLN A CA 1
ATOM 962 C C . GLN A 1 114 ? 23.614 -3.094 -17.193 1.00 58.06 114 GLN A C 1
ATOM 964 O O . GLN A 1 114 ? 24.218 -2.210 -16.592 1.00 58.06 114 GLN A O 1
ATOM 969 N N . PHE A 1 115 ? 23.540 -3.133 -18.529 1.00 56.75 115 PHE A N 1
ATOM 970 C CA . PHE A 1 115 ? 24.213 -2.168 -19.400 1.00 56.75 115 PHE A CA 1
ATOM 971 C C . PHE A 1 115 ? 23.695 -0.727 -19.222 1.00 56.75 115 PHE A C 1
ATOM 973 O O . PHE A 1 115 ? 24.458 0.224 -19.350 1.00 56.75 115 PHE A O 1
ATOM 980 N N . VAL A 1 116 ? 22.417 -0.547 -18.862 1.00 58.91 116 VAL A N 1
ATOM 981 C CA . VAL A 1 116 ? 21.790 0.781 -18.696 1.00 58.91 116 VAL A CA 1
ATOM 982 C C . VAL A 1 116 ? 22.175 1.445 -17.364 1.00 58.91 116 VAL A C 1
ATOM 984 O O . VAL A 1 116 ? 22.072 2.660 -17.234 1.00 58.91 116 VAL A O 1
ATOM 987 N N . VAL A 1 117 ? 22.635 0.677 -16.368 1.00 59.12 117 VAL A N 1
ATOM 988 C CA . VAL A 1 117 ? 22.966 1.187 -15.018 1.00 59.12 117 VAL A CA 1
ATOM 989 C C . VAL A 1 117 ? 24.458 1.512 -14.842 1.00 59.12 117 VAL A C 1
ATOM 991 O O . VAL A 1 117 ? 24.883 1.834 -13.736 1.00 59.12 117 VAL A O 1
ATOM 994 N N . MET A 1 118 ? 25.264 1.419 -15.907 1.00 54.44 118 MET A N 1
ATOM 995 C CA . MET A 1 118 ? 26.713 1.665 -15.857 1.00 54.44 118 MET A CA 1
ATOM 996 C C . MET A 1 118 ? 27.138 3.115 -16.131 1.00 54.44 118 MET A C 1
ATOM 998 O O . MET A 1 118 ? 28.335 3.395 -16.103 1.00 54.44 118 MET A O 1
ATOM 1002 N N . ASP A 1 119 ? 26.205 4.049 -16.323 1.00 46.44 119 ASP A N 1
ATOM 1003 C CA . ASP A 1 119 ? 26.537 5.476 -16.342 1.00 46.44 119 ASP A CA 1
ATOM 1004 C C . ASP A 1 119 ? 26.288 6.084 -14.949 1.00 46.44 119 ASP A C 1
ATOM 1006 O O . ASP A 1 119 ? 25.172 6.044 -14.433 1.00 46.44 119 ASP A O 1
ATOM 1010 N N . ALA A 1 120 ? 27.353 6.608 -14.335 1.00 51.75 120 ALA A N 1
ATOM 1011 C CA . ALA A 1 120 ? 27.443 7.188 -12.985 1.00 51.75 120 ALA A CA 1
ATOM 1012 C C . ALA A 1 120 ? 27.566 6.222 -11.771 1.00 51.75 120 ALA A C 1
ATOM 1014 O O . ALA A 1 120 ? 26.714 6.161 -10.889 1.00 51.75 120 ALA A O 1
ATOM 1015 N N . GLY A 1 121 ? 28.745 5.601 -11.614 1.00 52.03 121 GLY A N 1
ATOM 1016 C CA . GLY A 1 121 ? 29.465 5.723 -10.331 1.00 52.03 121 GLY A CA 1
ATOM 1017 C C . GLY A 1 121 ? 29.335 4.645 -9.244 1.00 52.03 121 GLY A C 1
ATOM 1018 O O . GLY A 1 121 ? 29.577 4.975 -8.085 1.00 52.03 121 GLY A O 1
ATOM 1019 N N . HIS A 1 122 ? 29.042 3.375 -9.551 1.00 49.75 122 HIS A N 1
ATOM 1020 C CA . HIS A 1 122 ? 29.021 2.312 -8.523 1.00 49.75 122 HIS A CA 1
ATOM 1021 C C . HIS A 1 122 ? 30.031 1.178 -8.790 1.00 49.75 122 HIS A C 1
ATOM 1023 O O . HIS A 1 122 ? 29.702 0.207 -9.474 1.00 49.75 122 HIS A O 1
ATOM 1029 N N . PRO A 1 123 ? 31.264 1.246 -8.249 1.00 53.88 123 PRO A N 1
ATOM 1030 C CA . PRO A 1 123 ? 32.168 0.105 -8.234 1.00 53.88 123 PRO A CA 1
ATOM 1031 C C . PRO A 1 123 ? 31.779 -0.840 -7.078 1.00 53.88 123 PRO A C 1
ATOM 1033 O O . PRO A 1 123 ? 31.453 -0.383 -5.986 1.00 53.88 123 PRO A O 1
ATOM 1036 N N . HIS A 1 124 ? 31.867 -2.156 -7.307 1.00 48.84 124 HIS A N 1
ATOM 1037 C CA . HIS A 1 124 ? 31.790 -3.245 -6.305 1.00 48.84 124 HIS A CA 1
ATOM 1038 C C . HIS A 1 124 ? 30.443 -3.922 -5.985 1.00 48.84 124 HI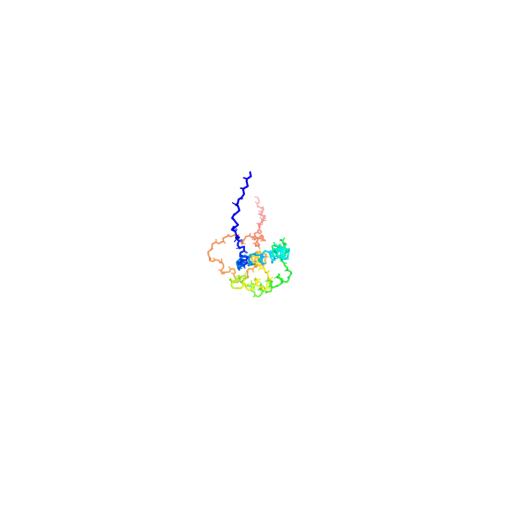S A C 1
ATOM 1040 O O . HIS A 1 124 ? 30.160 -4.217 -4.826 1.00 48.84 124 HIS A O 1
ATOM 1046 N N . TYR A 1 125 ? 29.692 -4.359 -7.002 1.00 48.22 125 TYR A N 1
ATOM 1047 C CA . TYR A 1 125 ? 28.825 -5.549 -6.843 1.00 48.22 125 TYR A CA 1
ATOM 1048 C C . TYR A 1 125 ? 29.208 -6.734 -7.751 1.00 48.22 125 TYR A C 1
ATOM 1050 O O . TYR A 1 125 ? 28.499 -7.733 -7.785 1.00 48.22 125 TYR A O 1
ATOM 1058 N N . TYR A 1 126 ? 30.353 -6.660 -8.442 1.00 49.66 126 TYR A N 1
ATOM 1059 C CA . TYR A 1 126 ? 30.800 -7.662 -9.423 1.00 49.66 126 TYR A CA 1
ATOM 1060 C C . TYR A 1 126 ? 32.193 -8.240 -9.119 1.00 49.66 126 TYR A C 1
ATOM 1062 O O . TYR A 1 126 ? 33.055 -8.275 -9.986 1.00 49.66 126 TYR A O 1
ATOM 1070 N N . MET A 1 127 ? 32.437 -8.693 -7.884 1.00 50.34 127 MET A N 1
ATOM 1071 C CA . MET A 1 127 ? 33.648 -9.476 -7.559 1.00 50.34 127 MET A CA 1
ATOM 1072 C C . MET A 1 127 ? 33.386 -10.694 -6.653 1.00 50.34 127 MET A C 1
ATOM 1074 O O . MET A 1 127 ? 34.330 -11.197 -6.063 1.00 50.34 127 MET A O 1
ATOM 1078 N N . ASP A 1 128 ? 32.146 -11.195 -6.529 1.00 46.03 128 ASP A N 1
ATOM 1079 C CA . ASP A 1 128 ? 31.864 -12.331 -5.615 1.00 46.03 128 ASP A CA 1
ATOM 1080 C C . ASP A 1 128 ? 31.230 -13.573 -6.275 1.00 46.03 128 ASP A C 1
ATOM 1082 O O . ASP A 1 128 ? 31.055 -14.604 -5.633 1.00 46.03 128 ASP A O 1
ATOM 1086 N N . HIS A 1 129 ? 30.918 -13.542 -7.578 1.00 46.84 129 HIS A N 1
ATOM 1087 C CA . HIS A 1 129 ? 30.287 -14.686 -8.267 1.00 46.84 129 HIS A CA 1
ATOM 1088 C C . HIS A 1 129 ? 30.965 -15.123 -9.573 1.00 46.84 129 HIS A C 1
ATOM 1090 O O . HIS A 1 129 ? 30.366 -15.866 -10.344 1.00 46.84 129 HIS A O 1
ATOM 1096 N N . VAL A 1 130 ? 32.211 -14.706 -9.830 1.00 46.03 130 VAL A N 1
ATOM 1097 C CA . VAL A 1 130 ? 32.987 -15.158 -11.006 1.00 46.03 130 VAL A CA 1
ATOM 1098 C C . VAL A 1 130 ? 34.473 -15.314 -10.658 1.00 46.03 130 VAL A C 1
ATOM 1100 O O . VAL A 1 130 ? 35.329 -14.780 -11.341 1.00 46.03 130 VAL A O 1
ATOM 1103 N N . LEU A 1 131 ? 34.811 -16.021 -9.578 1.00 46.59 131 LEU A N 1
ATOM 1104 C CA . LEU A 1 131 ? 36.180 -16.512 -9.363 1.00 46.59 131 LEU A CA 1
ATOM 1105 C C . LEU A 1 131 ? 36.141 -17.930 -8.782 1.00 46.59 131 LEU A C 1
ATOM 1107 O O . LEU A 1 131 ? 36.664 -18.217 -7.712 1.00 46.59 131 LEU A O 1
ATOM 1111 N N . GLY A 1 13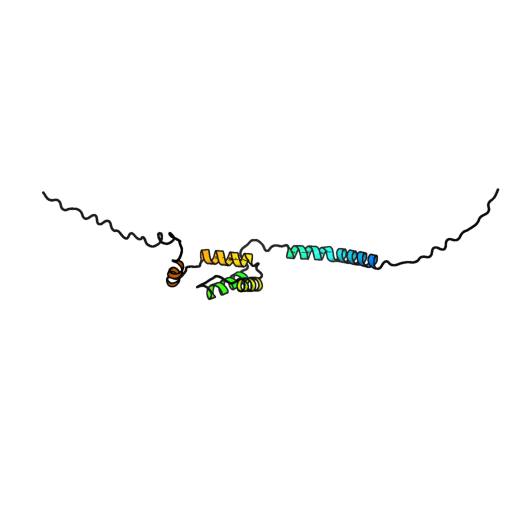2 ? 35.558 -18.853 -9.550 1.00 47.72 132 GLY A N 1
ATOM 1112 C CA . GLY A 1 132 ? 36.291 -20.101 -9.742 1.00 47.72 132 GLY A CA 1
ATOM 1113 C C . GLY A 1 132 ? 37.651 -19.711 -10.320 1.00 47.72 132 GLY A C 1
ATOM 1114 O O . GLY A 1 132 ? 37.693 -19.092 -11.380 1.00 47.72 132 GLY A O 1
ATOM 1115 N N . ASN A 1 133 ? 38.715 -19.948 -9.548 1.00 46.50 133 ASN A N 1
ATOM 1116 C CA . ASN A 1 133 ? 40.115 -19.652 -9.862 1.00 46.50 133 ASN A CA 1
ATOM 1117 C C . ASN A 1 133 ? 40.411 -19.604 -11.377 1.00 46.50 133 ASN A C 1
ATOM 1119 O O . ASN A 1 133 ? 40.427 -20.661 -12.008 1.00 46.50 133 ASN A O 1
ATOM 1123 N N . PRO A 1 134 ? 40.737 -18.434 -11.957 1.00 51.31 134 PRO A N 1
ATOM 1124 C CA . PRO A 1 134 ? 41.165 -18.349 -13.351 1.00 51.31 134 PRO A CA 1
ATOM 1125 C C . PRO A 1 134 ? 42.682 -18.534 -13.527 1.00 51.31 134 PRO A C 1
ATOM 1127 O O . PRO A 1 134 ? 43.196 -18.334 -14.621 1.00 51.31 134 PRO A O 1
ATOM 1130 N N . PHE A 1 135 ? 43.413 -18.940 -12.483 1.00 38.75 135 PHE A N 1
ATOM 1131 C CA . PHE A 1 135 ? 44.846 -19.221 -12.572 1.00 38.75 135 PHE A CA 1
ATOM 1132 C C . PHE A 1 135 ? 45.168 -20.567 -11.909 1.00 38.75 135 PHE A C 1
ATOM 1134 O O . PHE A 1 135 ? 45.286 -20.626 -10.682 1.00 38.75 135 PHE A O 1
ATOM 1141 N N . PRO A 1 136 ? 45.321 -21.668 -12.666 1.00 51.47 136 PRO A N 1
ATOM 1142 C CA . PRO A 1 136 ? 46.163 -22.752 -12.193 1.00 51.47 136 PRO A CA 1
ATOM 1143 C C . PRO A 1 136 ? 47.599 -22.209 -12.157 1.00 51.47 136 PRO A C 1
ATOM 1145 O O . PRO A 1 136 ? 48.155 -21.840 -13.188 1.00 51.47 136 PRO A O 1
ATOM 1148 N N . MET A 1 137 ? 48.186 -22.100 -10.965 1.00 54.12 137 MET A N 1
ATOM 1149 C CA . MET A 1 137 ? 49.639 -21.992 -10.827 1.00 54.12 137 MET A CA 1
ATOM 1150 C C . MET A 1 137 ? 50.229 -23.279 -11.404 1.00 54.12 137 MET A C 1
ATOM 1152 O O . MET A 1 137 ? 50.255 -24.307 -10.729 1.00 54.12 137 MET A O 1
ATOM 1156 N N . ASP A 1 138 ? 50.630 -23.234 -12.670 1.00 50.16 138 ASP A N 1
ATOM 1157 C CA . ASP A 1 138 ? 51.407 -24.289 -13.303 1.00 50.16 138 ASP A CA 1
ATOM 1158 C C . 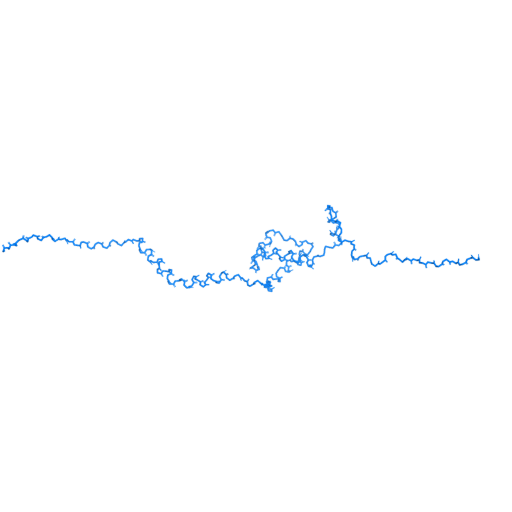ASP A 1 138 ? 52.805 -24.277 -12.674 1.00 50.16 138 ASP A C 1
ATOM 1160 O O . ASP A 1 138 ? 53.692 -23.513 -13.056 1.00 50.16 138 ASP A O 1
ATOM 1164 N N . ILE A 1 139 ? 52.974 -25.066 -11.613 1.00 52.38 139 ILE A N 1
ATOM 1165 C CA . ILE A 1 139 ? 54.288 -25.407 -11.074 1.00 52.38 139 ILE A CA 1
ATOM 1166 C C . ILE A 1 139 ? 54.779 -26.586 -11.910 1.00 52.38 139 ILE A C 1
ATOM 1168 O O . ILE A 1 139 ? 54.611 -27.750 -11.549 1.00 52.38 139 ILE A O 1
ATOM 1172 N N . SER A 1 140 ? 55.372 -26.264 -13.055 1.00 42.81 140 SER A N 1
ATOM 1173 C CA . SER A 1 140 ? 56.178 -27.211 -13.814 1.00 42.81 140 SER A CA 1
ATOM 1174 C C . SER A 1 140 ? 57.494 -27.452 -13.054 1.00 42.81 140 SER A C 1
ATOM 1176 O O . SER A 1 140 ? 58.171 -26.479 -12.699 1.00 42.81 140 SER A O 1
ATOM 1178 N N . PRO A 1 141 ? 57.882 -28.704 -12.743 1.00 49.06 141 PRO A N 1
ATOM 1179 C CA . PRO A 1 141 ? 59.167 -28.974 -12.118 1.00 49.06 141 PRO A CA 1
ATOM 1180 C C . PRO A 1 141 ? 60.267 -28.810 -13.172 1.00 49.06 141 PRO A C 1
ATOM 1182 O O . PRO A 1 141 ? 60.252 -29.462 -14.217 1.00 49.06 141 PRO A O 1
ATOM 1185 N N . ALA A 1 142 ? 61.232 -27.932 -12.900 1.00 47.19 142 ALA A N 1
ATOM 1186 C CA . ALA A 1 142 ? 62.433 -27.800 -13.716 1.00 47.19 142 ALA A CA 1
ATOM 1187 C C . ALA A 1 142 ? 63.160 -29.160 -13.827 1.00 47.19 142 ALA A C 1
ATOM 1189 O O . ALA A 1 142 ? 63.291 -29.856 -12.814 1.00 47.19 142 ALA A O 1
ATOM 1190 N N . PRO A 1 143 ? 63.661 -29.555 -15.013 1.00 49.28 143 PRO A N 1
ATOM 1191 C CA . PRO A 1 143 ? 64.492 -30.738 -15.124 1.00 49.28 143 PRO A CA 1
ATOM 1192 C C . PRO A 1 143 ? 65.866 -30.448 -14.516 1.00 49.28 143 PRO A C 1
ATOM 1194 O O . PRO A 1 143 ? 66.483 -29.415 -14.782 1.00 49.28 143 PRO A O 1
ATOM 1197 N N . ALA A 1 144 ? 66.343 -31.385 -13.701 1.00 49.62 144 ALA A N 1
ATOM 1198 C CA . ALA A 1 144 ? 67.724 -31.432 -13.256 1.00 49.62 144 ALA A CA 1
ATOM 1199 C C . ALA A 1 144 ? 68.659 -31.506 -14.473 1.00 49.62 144 ALA A C 1
ATOM 1201 O O . ALA A 1 144 ? 68.490 -32.371 -15.334 1.00 49.62 144 ALA A O 1
ATOM 1202 N N . LEU A 1 145 ? 69.659 -30.628 -14.518 1.00 51.66 145 LEU A N 1
ATOM 1203 C CA . LEU A 1 145 ? 70.828 -30.787 -15.373 1.00 51.66 145 LEU A CA 1
ATOM 1204 C C . LEU A 1 145 ? 72.087 -30.668 -14.508 1.00 51.66 145 LEU A C 1
ATOM 1206 O O . LEU A 1 145 ? 72.333 -29.609 -13.940 1.00 51.66 145 LEU A O 1
ATOM 1210 N N . LEU A 1 146 ? 72.776 -31.815 -14.439 1.00 49.28 146 LEU A N 1
ATOM 1211 C CA . LEU A 1 146 ? 74.186 -32.113 -14.134 1.00 49.28 146 LEU A CA 1
ATOM 1212 C C . LEU A 1 146 ? 74.924 -31.233 -13.116 1.00 49.28 146 LEU A C 1
ATOM 1214 O O . LEU A 1 146 ? 75.340 -30.112 -13.477 1.00 49.28 146 LEU A O 1
#

Secondary structure (DSSP, 8-state):
-------------------HHHHHHHHHHHHHHHHHHHHHHHHHHHH----SSSPPHHHHHHHHHHHHHTSSS----HHHHHHHHHHHT--HHHHHHHHHHHHHHH----HHHHGGG-SS----SSSSSS-S-S-----PPPPP--